Protein AF-A0A5D0IVT5-F1 (afdb_monomer_lite)

Foldseek 3Di:
DAFCDPWPDPVDDHRDDDDPVVLVVRQVVCVVVVTDHTDDDDDDDDDDDDDDDDPLVVQCPDLALQSNLVPDPVVVSVVVCVVVVRDGPLQAQNSCVVVVHDGCDDCVPPVNPPDDDDDPVVVVVVVVVVVVVVVD

Radius of gyration: 26.9 Å; chains: 1; bounding box: 55×33×67 Å

Organism: NCBI:txid1912246

Sequence (136 aa):
KVVEEAGDSTNLKAGQIVTPRQLRDENSILRREDKQLVVARDAQPATATPILQGITRASLQTKSFISAASFQETTKVLNEAAVAGKVDTLEGLKENVIVGHRIPAGTGMRRYSNIIVGSKEEFDEMMQVKQELNYN

Secondary structure (DSSP, 8-state):
-EEEE-TT-SS--TT-B--HHHHHHHHHHHTTTTPPPPEEEPPPPPP-------HHHHHHT-S-HHHHHHHS-HHHHHHHHHHTT------SHHHHHHHTPPPSSGGGSTTTTT-----HHHHHHHHHHHHHHH--

pLDDT: mean 86.14, std 8.13, range [47.72, 96.81]

Structure (mmCIF, N/CA/C/O backbone):
data_AF-A0A5D0IVT5-F1
#
_entry.id   AF-A0A5D0IVT5-F1
#
loop_
_atom_site.group_PDB
_atom_site.id
_atom_site.type_symbol
_atom_site.label_atom_id
_atom_site.label_alt_id
_atom_site.label_comp_id
_atom_site.label_asym_id
_atom_site.label_entity_id
_atom_site.label_seq_id
_atom_site.pdbx_PDB_ins_code
_atom_site.Cartn_x
_atom_site.Cartn_y
_atom_site.Cartn_z
_atom_site.occupancy
_atom_site.B_iso_or_equiv
_atom_site.auth_seq_id
_atom_site.auth_comp_id
_atom_site.auth_asym_id
_atom_site.auth_atom_id
_atom_site.pdbx_PDB_model_num
ATOM 1 N N . LYS A 1 1 ? -23.857 5.406 10.159 1.00 80.31 1 LYS A N 1
ATOM 2 C CA . LYS A 1 1 ? -24.279 5.643 11.558 1.00 80.31 1 LYS A CA 1
ATOM 3 C C . LYS A 1 1 ? -23.286 4.950 12.475 1.00 80.31 1 LYS A C 1
ATOM 5 O O . LYS A 1 1 ? -22.753 3.923 12.069 1.00 80.31 1 LYS A O 1
ATOM 10 N N . VAL A 1 2 ? -22.982 5.525 13.633 1.00 83.56 2 VAL A N 1
ATOM 11 C CA . VAL A 1 2 ? -22.094 4.916 14.635 1.00 83.56 2 VAL A CA 1
ATOM 12 C C . VAL A 1 2 ? -22.972 4.346 15.735 1.00 83.56 2 VAL A C 1
ATOM 14 O O . VAL A 1 2 ? -23.813 5.074 16.260 1.00 83.56 2 VAL A O 1
ATOM 17 N N . VAL A 1 3 ? -22.811 3.060 16.038 1.00 83.06 3 VAL A N 1
ATOM 18 C CA . VAL A 1 3 ? -23.541 2.397 17.127 1.00 83.06 3 VAL A CA 1
ATOM 19 C C . VAL A 1 3 ? -23.058 2.972 18.458 1.00 83.06 3 VAL A C 1
ATOM 21 O O . VAL A 1 3 ? -21.861 2.923 18.732 1.00 83.06 3 VAL A O 1
A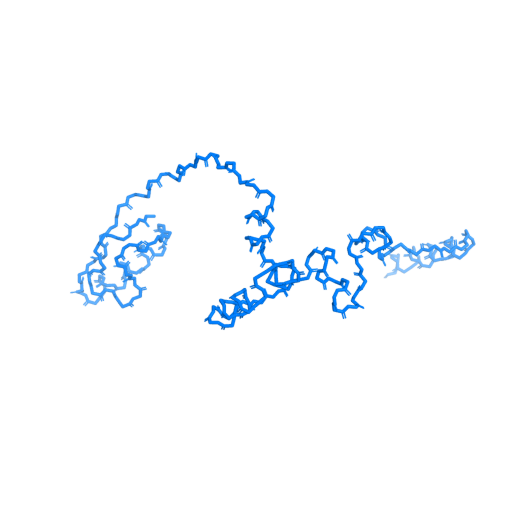TOM 24 N N . GLU A 1 4 ? -23.955 3.535 19.265 1.00 82.25 4 GLU A N 1
ATOM 25 C CA . GLU A 1 4 ? -23.630 3.986 20.628 1.00 82.25 4 GLU A CA 1
ATOM 26 C C . GLU A 1 4 ? -23.878 2.852 21.616 1.00 82.25 4 GLU A C 1
ATOM 28 O O . GLU A 1 4 ? -22.970 2.463 22.346 1.00 82.25 4 GLU A O 1
ATOM 33 N N . GLU A 1 5 ? -25.057 2.238 21.535 1.00 79.44 5 GLU A N 1
ATOM 34 C CA . GLU A 1 5 ? -25.426 1.080 22.338 1.00 79.44 5 GLU A CA 1
ATOM 35 C C . GLU A 1 5 ? -25.885 -0.058 21.432 1.00 79.44 5 GLU A C 1
ATOM 37 O O . GLU A 1 5 ? -26.754 0.107 20.572 1.00 79.44 5 GLU A O 1
ATOM 42 N N . ALA A 1 6 ? -25.269 -1.223 21.628 1.00 75.94 6 ALA A N 1
ATOM 43 C CA . ALA A 1 6 ? -25.561 -2.432 20.868 1.00 75.94 6 ALA A CA 1
ATOM 44 C C . ALA A 1 6 ? -26.867 -3.129 21.300 1.00 75.94 6 ALA A C 1
ATOM 46 O O . ALA A 1 6 ? -27.341 -4.001 20.574 1.00 75.94 6 ALA A O 1
ATOM 47 N N . GLY A 1 7 ? -27.452 -2.756 22.447 1.00 79.25 7 GLY A N 1
ATOM 48 C CA . GLY A 1 7 ? -28.597 -3.463 23.030 1.00 79.25 7 GLY A CA 1
ATOM 49 C C . GLY A 1 7 ? -28.290 -4.954 23.206 1.00 79.25 7 GLY A C 1
ATOM 50 O O . GLY A 1 7 ? -27.219 -5.309 23.699 1.00 79.25 7 GLY A O 1
ATOM 51 N N . ASP A 1 8 ? -29.194 -5.807 22.713 1.00 77.62 8 ASP A N 1
ATOM 52 C CA . ASP A 1 8 ? -29.052 -7.274 22.712 1.00 77.62 8 ASP A CA 1
ATOM 53 C C . ASP A 1 8 ? -28.561 -7.844 21.360 1.00 77.62 8 ASP A C 1
ATOM 55 O O . ASP A 1 8 ? -28.692 -9.045 21.097 1.00 77.62 8 ASP A O 1
ATOM 59 N N . SER A 1 9 ? -28.024 -7.006 20.461 1.00 73.19 9 SER A N 1
ATOM 60 C CA . SER A 1 9 ? -27.462 -7.481 19.188 1.00 73.19 9 SER A CA 1
ATOM 61 C C . SER A 1 9 ? -26.170 -8.263 19.418 1.00 73.19 9 SER A C 1
ATOM 63 O O . SER A 1 9 ? -25.218 -7.768 20.018 1.00 73.19 9 SER A O 1
ATOM 65 N N . THR A 1 10 ? -26.089 -9.473 18.863 1.00 77.00 10 THR A N 1
ATOM 66 C CA . THR A 1 10 ? -24.841 -10.254 18.824 1.00 77.00 10 THR A CA 1
ATOM 67 C C . THR A 1 10 ? -23.915 -9.827 17.685 1.00 77.00 10 THR A C 1
ATOM 69 O O . THR A 1 10 ? -22.717 -10.112 17.722 1.00 77.00 10 THR A O 1
ATOM 72 N N . ASN A 1 11 ? -24.461 -9.163 16.663 1.00 79.62 11 ASN A N 1
ATOM 73 C CA . ASN A 1 11 ? -23.746 -8.835 15.429 1.00 79.62 11 ASN A CA 1
ATOM 74 C C . ASN A 1 11 ? -23.099 -7.451 15.462 1.00 79.62 11 ASN A C 1
ATOM 76 O O . ASN A 1 11 ? -22.084 -7.235 14.796 1.00 79.62 11 ASN A O 1
ATOM 80 N N . LEU A 1 12 ? -23.684 -6.509 16.204 1.00 81.88 12 LEU A N 1
ATOM 81 C CA . LEU A 1 12 ? -23.220 -5.130 16.272 1.00 81.88 12 LEU A CA 1
ATOM 82 C C . LEU A 1 12 ? -22.563 -4.840 17.615 1.00 81.88 12 LEU A C 1
ATOM 84 O O . LEU A 1 12 ? -23.051 -5.240 18.665 1.00 81.88 12 LEU A O 1
ATOM 88 N N . LYS A 1 13 ? -21.446 -4.111 17.582 1.00 83.06 13 LYS A N 1
ATOM 89 C CA . LYS A 1 13 ? -20.744 -3.653 18.788 1.00 83.06 13 LYS A CA 1
ATOM 90 C C . LYS A 1 13 ? -20.796 -2.134 18.898 1.00 83.06 13 LYS A C 1
ATOM 92 O O . LYS A 1 13 ? -20.793 -1.431 17.885 1.00 83.06 13 LYS A O 1
ATOM 97 N N . ALA A 1 14 ? -20.790 -1.627 20.130 1.00 82.88 14 ALA A N 1
ATOM 98 C CA . ALA A 1 14 ? -20.648 -0.197 20.390 1.00 82.88 14 ALA A CA 1
ATOM 99 C C . ALA A 1 14 ? -19.372 0.350 19.719 1.00 82.88 14 ALA A C 1
ATOM 101 O O . ALA A 1 14 ? -18.313 -0.275 19.758 1.00 82.88 14 ALA A O 1
ATOM 102 N N . GLY A 1 15 ? -19.490 1.499 19.054 1.00 82.38 15 GLY A N 1
ATOM 103 C CA . GLY A 1 15 ? -18.429 2.139 18.273 1.00 82.38 15 GLY A CA 1
ATOM 104 C C . GLY A 1 15 ? -18.315 1.680 16.814 1.00 82.38 15 GLY A C 1
ATOM 105 O O . GLY A 1 15 ? -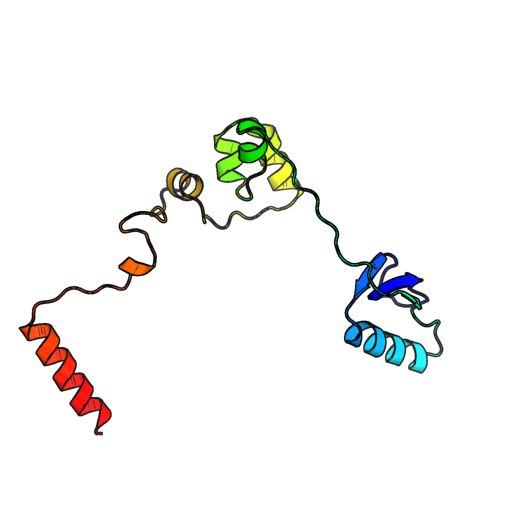17.581 2.299 16.043 1.00 82.38 15 GLY A O 1
ATOM 106 N N . GLN A 1 16 ? -19.042 0.643 16.388 1.00 83.69 16 GLN A N 1
ATOM 107 C CA . GLN A 1 16 ? -18.989 0.167 15.006 1.00 83.69 16 GLN A CA 1
ATOM 108 C C . GLN A 1 16 ? -19.680 1.146 14.043 1.00 83.69 16 GLN A C 1
ATOM 110 O O . GLN A 1 16 ? -20.793 1.622 14.288 1.00 83.69 16 GLN A O 1
ATOM 115 N N . ILE A 1 17 ? -19.026 1.428 12.912 1.00 84.56 17 ILE A N 1
ATOM 116 C CA . ILE A 1 17 ? -19.610 2.218 11.824 1.00 84.56 17 ILE A CA 1
ATOM 117 C C . ILE A 1 17 ? -20.420 1.278 10.933 1.00 84.56 17 ILE A C 1
ATOM 119 O O . ILE A 1 17 ? -19.872 0.374 10.308 1.00 84.56 17 ILE A O 1
ATOM 123 N N . VAL A 1 18 ? -21.728 1.511 10.862 1.00 84.19 18 VAL A N 1
ATOM 124 C CA . VAL A 1 18 ? -22.671 0.695 10.090 1.00 84.19 18 VAL A CA 1
ATOM 125 C C . VAL A 1 18 ? -23.436 1.527 9.075 1.00 84.19 18 VAL A C 1
ATOM 127 O O . VAL A 1 18 ? -23.696 2.728 9.260 1.00 84.19 18 VAL A O 1
ATOM 130 N N . THR A 1 19 ? -23.835 0.883 7.981 1.00 86.31 19 THR A N 1
ATOM 131 C CA . THR A 1 19 ? -24.705 1.519 6.989 1.00 86.31 19 THR A CA 1
ATOM 132 C C . THR A 1 19 ? -26.132 1.673 7.544 1.00 86.31 19 THR A C 1
ATOM 134 O O . THR A 1 19 ? -26.578 0.855 8.353 1.00 86.31 19 THR A O 1
ATOM 137 N N . PRO A 1 20 ? -26.910 2.679 7.096 1.00 83.19 20 PRO A N 1
ATOM 138 C CA . PRO A 1 20 ? -28.313 2.830 7.502 1.00 83.19 20 PRO A CA 1
ATOM 139 C C . PRO A 1 20 ? -29.207 1.640 7.125 1.00 83.19 20 PRO A C 1
ATOM 141 O O . PRO A 1 20 ? -30.314 1.521 7.646 1.00 83.19 20 PRO A O 1
ATOM 144 N N . ARG A 1 21 ? -28.770 0.811 6.169 1.00 86.25 21 ARG A N 1
ATOM 145 C CA . ARG A 1 21 ? -29.456 -0.418 5.767 1.00 86.25 21 ARG A CA 1
ATOM 146 C C . ARG A 1 21 ? -29.211 -1.527 6.787 1.00 86.25 21 ARG A C 1
ATOM 148 O O . ARG A 1 21 ? -30.170 -2.001 7.375 1.00 86.25 21 ARG A O 1
ATOM 155 N N . GLN A 1 22 ? -27.944 -1.826 7.081 1.00 84.62 22 GLN A N 1
ATOM 156 C CA . GLN A 1 22 ? -27.567 -2.842 8.073 1.00 84.62 22 GLN A CA 1
ATOM 157 C C . GLN A 1 22 ? -28.208 -2.591 9.445 1.00 84.62 22 GLN A C 1
ATOM 159 O O . GLN A 1 22 ? -28.711 -3.519 10.061 1.00 84.62 22 GLN A O 1
ATOM 164 N N . LEU A 1 23 ? -28.261 -1.331 9.894 1.00 84.94 23 LEU A N 1
ATOM 165 C CA . LEU A 1 23 ? -28.908 -0.985 11.164 1.00 84.94 23 LEU A CA 1
ATOM 166 C C . LEU A 1 23 ? -30.423 -1.260 11.158 1.00 84.94 23 LEU A C 1
ATOM 168 O O . LEU A 1 23 ? -30.979 -1.692 12.162 1.00 84.94 23 LEU A O 1
ATOM 172 N N . ARG A 1 24 ? -31.106 -1.000 10.036 1.00 85.06 24 ARG A N 1
ATOM 173 C CA . ARG A 1 24 ? -32.544 -1.281 9.904 1.00 85.06 24 ARG A CA 1
ATOM 174 C C . ARG A 1 24 ? -32.822 -2.776 9.873 1.00 85.06 24 ARG A C 1
ATOM 176 O O . ARG A 1 24 ? -33.772 -3.212 10.517 1.00 85.06 24 ARG A O 1
ATOM 183 N N . ASP A 1 25 ? -31.999 -3.526 9.148 1.00 87.19 25 ASP A N 1
ATOM 184 C CA . ASP A 1 25 ? -32.139 -4.973 9.016 1.00 87.19 25 ASP A CA 1
ATOM 185 C C . ASP A 1 25 ? -31.976 -5.645 10.391 1.00 87.19 25 ASP A C 1
ATOM 187 O O . ASP A 1 25 ? -32.863 -6.390 10.808 1.00 87.19 25 ASP A O 1
ATOM 191 N N . GLU A 1 26 ? -30.939 -5.280 11.154 1.00 8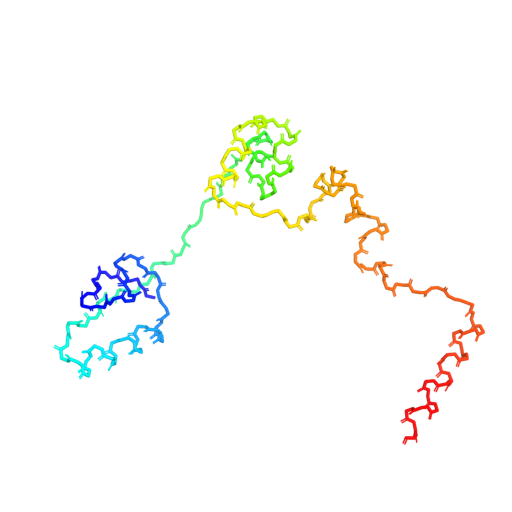4.12 26 GLU A N 1
ATOM 192 C CA . GLU A 1 26 ? -30.701 -5.795 12.511 1.00 84.12 26 GLU A CA 1
ATOM 193 C C . GLU A 1 26 ? -31.817 -5.385 13.493 1.00 84.12 26 GLU A C 1
ATOM 195 O O . GLU A 1 26 ? -32.391 -6.231 14.180 1.00 84.12 26 GLU A O 1
ATOM 200 N N . ASN A 1 27 ? -32.227 -4.109 13.498 1.00 86.75 27 ASN A N 1
ATOM 201 C CA . ASN A 1 27 ? -33.332 -3.648 14.348 1.00 86.75 27 ASN A CA 1
ATOM 202 C C . ASN A 1 27 ? -34.670 -4.325 14.001 1.00 86.75 27 ASN A C 1
ATOM 204 O O . ASN A 1 27 ? -35.525 -4.469 14.871 1.00 86.75 27 ASN A O 1
ATOM 208 N N . SER A 1 28 ? -34.868 -4.773 12.755 1.00 85.31 28 SER A N 1
ATOM 209 C CA . SER A 1 28 ? -36.066 -5.529 12.361 1.00 85.31 28 SER A CA 1
ATOM 210 C C . SER A 1 28 ? -36.104 -6.952 12.928 1.00 85.31 28 SER A C 1
ATOM 212 O O . SER A 1 28 ? -37.190 -7.515 13.081 1.00 85.31 28 SER A O 1
ATOM 214 N N . ILE A 1 29 ? -34.936 -7.541 13.200 1.00 85.62 29 ILE A N 1
ATOM 215 C CA . ILE A 1 29 ? -34.795 -8.877 13.787 1.00 85.62 29 ILE A CA 1
ATOM 216 C C . ILE A 1 29 ? -34.990 -8.772 15.298 1.00 85.62 29 ILE A C 1
ATOM 218 O O . ILE A 1 29 ? -35.854 -9.449 15.842 1.00 85.62 29 ILE A O 1
ATOM 222 N N . LEU A 1 30 ? -34.298 -7.836 15.952 1.00 84.12 30 LEU A N 1
ATOM 223 C CA . LEU A 1 30 ? -34.428 -7.609 17.397 1.00 84.12 30 LEU A CA 1
ATOM 224 C C . LEU A 1 30 ? -35.864 -7.258 17.800 1.00 84.12 30 LEU A C 1
ATOM 226 O O . LEU A 1 30 ? -36.363 -7.754 18.804 1.00 84.12 30 LEU A O 1
ATOM 230 N N . ARG A 1 31 ? -36.569 -6.481 16.967 1.00 84.31 31 ARG A N 1
ATOM 231 C CA . ARG A 1 31 ? -37.985 -6.162 17.185 1.00 84.31 31 ARG A CA 1
ATOM 232 C C . ARG A 1 31 ? -38.916 -7.368 17.035 1.00 84.31 31 ARG A C 1
ATOM 234 O O . ARG A 1 31 ? -39.982 -7.368 17.632 1.00 84.31 31 ARG A O 1
ATOM 241 N N . ARG A 1 32 ? -38.556 -8.363 16.216 1.00 85.19 32 ARG A N 1
ATOM 242 C CA . ARG A 1 32 ? -39.317 -9.620 16.084 1.00 85.19 32 ARG A CA 1
ATOM 243 C C . ARG A 1 32 ? -39.092 -10.561 17.266 1.00 85.19 32 ARG A C 1
ATOM 245 O O . ARG A 1 32 ? -39.931 -11.417 17.510 1.00 85.19 32 ARG A O 1
ATOM 252 N N . GLU A 1 33 ? -37.979 -10.396 17.967 1.00 84.38 33 GLU A N 1
ATOM 253 C CA . GLU A 1 33 ? -37.591 -11.197 19.127 1.00 84.38 33 GLU A CA 1
ATOM 254 C C . GLU A 1 33 ? -37.870 -10.488 20.468 1.00 84.38 33 GLU A C 1
ATOM 256 O O . GLU A 1 33 ? -37.407 -10.965 21.499 1.00 84.38 33 GLU A O 1
ATOM 261 N N . ASP A 1 34 ? -38.594 -9.358 20.462 1.00 81.81 34 ASP A N 1
ATOM 262 C CA . ASP A 1 34 ? -38.877 -8.510 21.637 1.00 81.81 34 ASP A CA 1
ATOM 263 C C . ASP A 1 34 ? -37.625 -8.121 22.456 1.00 81.81 34 ASP A C 1
ATOM 265 O O . ASP A 1 34 ? -37.656 -7.992 23.681 1.00 81.81 34 ASP A O 1
ATOM 269 N N . LYS A 1 35 ? -36.501 -7.904 21.764 1.00 84.88 35 LYS A N 1
ATOM 270 C CA . LYS A 1 35 ? -35.203 -7.526 22.344 1.00 84.88 35 LYS A CA 1
ATOM 271 C C . LYS A 1 35 ? -34.941 -6.022 22.290 1.00 84.88 35 LYS A C 1
ATOM 273 O O . LYS A 1 35 ? -35.583 -5.289 21.529 1.00 84.88 35 LYS A O 1
ATOM 278 N N . GLN A 1 36 ? -33.956 -5.549 23.059 1.00 80.44 36 GLN A N 1
ATOM 279 C CA . GLN A 1 36 ? -33.548 -4.145 23.010 1.00 80.44 36 GLN A CA 1
ATOM 280 C C . GLN A 1 36 ? -32.925 -3.782 21.657 1.00 80.44 36 GLN A C 1
ATOM 282 O O . GLN A 1 36 ? -32.029 -4.458 21.150 1.00 80.44 36 GLN A O 1
ATOM 287 N N . LEU A 1 37 ? -33.417 -2.684 21.079 1.00 81.94 37 LEU A N 1
ATOM 288 C CA . LEU A 1 37 ? -32.990 -2.167 19.780 1.00 81.94 37 LEU A CA 1
ATOM 289 C C . LEU A 1 37 ? -31.622 -1.483 19.864 1.00 81.94 37 LEU A C 1
ATOM 291 O O . LEU A 1 37 ? -31.255 -0.906 20.884 1.00 81.94 37 LEU A O 1
ATOM 295 N N . VAL A 1 38 ? -30.914 -1.468 18.737 1.00 80.56 38 VAL A N 1
ATOM 296 C CA . VAL A 1 38 ? -29.621 -0.796 18.600 1.00 80.56 38 VAL A CA 1
ATOM 297 C C . VAL A 1 38 ? -29.828 0.708 18.434 1.00 80.56 38 VAL A C 1
ATOM 299 O O . VAL A 1 38 ? -30.500 1.156 17.493 1.00 80.56 38 VAL A O 1
ATOM 302 N N . VAL A 1 39 ? -29.195 1.491 19.311 1.00 82.25 39 VAL A N 1
ATOM 303 C CA . VAL A 1 39 ? -29.175 2.957 19.246 1.00 82.25 39 VAL A CA 1
ATOM 304 C C . VAL A 1 39 ? -27.911 3.401 18.521 1.00 82.25 39 VAL A C 1
ATOM 306 O O . VAL A 1 39 ? -26.791 3.024 18.872 1.00 82.25 39 VAL A O 1
ATOM 309 N N . ALA A 1 40 ? -28.080 4.212 17.479 1.00 82.50 40 ALA A N 1
ATOM 310 C CA . ALA A 1 40 ? -26.963 4.718 16.697 1.00 82.50 40 ALA A CA 1
ATOM 311 C C . ALA A 1 40 ? -27.146 6.184 16.327 1.00 82.50 40 ALA A C 1
ATOM 313 O O . ALA A 1 40 ? -28.206 6.595 15.845 1.00 82.50 40 ALA A O 1
ATOM 314 N N . ARG A 1 41 ? -26.058 6.940 16.458 1.00 83.75 41 ARG A N 1
ATOM 315 C CA . ARG A 1 41 ? -25.970 8.333 16.027 1.00 83.75 41 ARG A CA 1
ATOM 316 C C . ARG A 1 41 ? -25.500 8.460 14.583 1.00 83.75 41 ARG A C 1
ATOM 318 O O . ARG A 1 41 ? -24.960 7.521 13.979 1.00 83.75 41 ARG A O 1
ATOM 325 N N . ASP A 1 42 ? -25.656 9.652 14.025 1.00 80.12 42 ASP A N 1
ATOM 326 C CA . ASP A 1 42 ? -25.042 9.974 12.743 1.00 80.12 42 ASP A CA 1
ATOM 327 C C . ASP A 1 42 ? -23.515 10.031 12.869 1.00 80.12 42 ASP A C 1
ATOM 329 O O . ASP A 1 42 ? -22.952 10.363 13.914 1.00 80.12 42 ASP A O 1
ATOM 333 N N . ALA A 1 43 ? -22.832 9.600 11.808 1.00 77.69 43 ALA A N 1
ATOM 334 C CA . ALA A 1 43 ? -21.377 9.592 11.794 1.00 77.69 43 ALA A CA 1
ATOM 335 C C . ALA A 1 43 ? -20.869 11.021 11.600 1.00 77.69 43 ALA A C 1
ATOM 337 O O . ALA A 1 43 ? -21.356 11.736 10.725 1.00 77.69 43 ALA A O 1
ATOM 338 N N . GLN A 1 44 ? -19.880 11.422 12.396 1.00 80.38 44 GLN A N 1
ATOM 339 C CA . GLN A 1 44 ? -19.180 12.677 12.154 1.00 80.38 44 GLN A CA 1
ATOM 340 C C . GLN A 1 44 ? -18.327 12.546 10.883 1.00 80.38 44 GLN A C 1
ATOM 342 O O . GLN A 1 44 ? -17.729 11.486 10.664 1.00 80.38 44 GLN A O 1
ATOM 347 N N . PRO A 1 45 ? -18.276 13.586 10.032 1.00 80.88 45 PRO A N 1
ATOM 348 C CA . PRO A 1 45 ? -17.437 13.565 8.844 1.00 80.88 45 PRO A CA 1
ATOM 349 C C . PRO A 1 45 ? -15.966 13.422 9.244 1.00 80.88 45 PRO A C 1
ATOM 351 O O . PRO A 1 45 ? -15.514 14.029 10.216 1.00 80.88 45 PRO A O 1
ATOM 354 N N . ALA A 1 46 ? -15.219 12.619 8.487 1.00 83.50 46 ALA A N 1
ATOM 355 C CA . ALA A 1 46 ? -13.791 12.457 8.715 1.00 83.50 46 ALA A CA 1
ATOM 356 C C . ALA A 1 46 ? -13.072 13.793 8.477 1.00 83.50 46 ALA A C 1
ATOM 358 O O . ALA A 1 46 ? -13.184 14.382 7.401 1.00 83.50 46 ALA A O 1
ATOM 359 N N . THR A 1 47 ? -12.323 14.259 9.473 1.00 88.94 47 THR A N 1
ATOM 360 C CA . THR A 1 47 ? -11.393 15.381 9.336 1.00 88.94 47 THR A CA 1
ATOM 361 C C . THR A 1 47 ? -9.985 14.832 9.129 1.00 88.94 47 THR A C 1
ATOM 363 O O . THR A 1 47 ? -9.616 13.799 9.688 1.00 88.94 47 THR A O 1
ATOM 366 N N . ALA A 1 48 ? -9.192 15.496 8.293 1.00 87.88 48 ALA A N 1
ATOM 367 C CA . ALA A 1 48 ? -7.813 15.110 8.028 1.00 87.88 48 ALA A CA 1
ATOM 368 C C . ALA A 1 48 ? -6.910 16.334 8.147 1.00 87.88 48 ALA A C 1
ATOM 370 O O . ALA A 1 48 ? -7.272 17.428 7.712 1.00 87.88 48 ALA A O 1
ATOM 371 N N . THR A 1 49 ? -5.724 16.138 8.714 1.00 91.12 49 THR A N 1
ATOM 372 C CA . THR A 1 49 ? -4.661 17.141 8.744 1.00 91.12 49 THR A CA 1
ATOM 373 C C . THR A 1 49 ? -3.452 16.609 7.977 1.00 91.12 49 THR A C 1
ATOM 375 O O . THR A 1 49 ? -3.116 15.427 8.096 1.00 91.12 49 THR A O 1
ATOM 378 N N . PRO A 1 50 ? -2.792 17.440 7.153 1.00 90.56 50 PRO A N 1
ATOM 379 C CA . PRO A 1 50 ? -1.578 17.019 6.474 1.00 90.56 50 PRO A CA 1
ATOM 380 C C . PRO A 1 50 ? -0.451 16.853 7.500 1.00 90.56 50 PRO A C 1
ATOM 382 O O . PRO A 1 50 ? -0.207 17.739 8.318 1.00 90.56 50 PRO A O 1
ATOM 385 N N . ILE A 1 51 ? 0.252 15.723 7.443 1.00 90.94 51 ILE A N 1
ATOM 386 C CA . ILE A 1 51 ? 1.426 15.451 8.279 1.00 90.94 51 ILE A CA 1
ATOM 387 C C . ILE A 1 51 ? 2.639 15.348 7.362 1.00 90.94 51 ILE A C 1
ATOM 389 O O . ILE A 1 51 ? 2.680 14.499 6.473 1.00 90.94 51 ILE A O 1
ATOM 393 N N . LEU A 1 52 ? 3.645 16.191 7.598 1.00 93.81 52 LEU A N 1
ATOM 394 C CA . LEU A 1 52 ? 4.927 16.078 6.915 1.00 93.81 52 LEU A CA 1
ATOM 395 C C . LEU A 1 52 ? 5.771 15.003 7.603 1.00 93.81 52 LEU A C 1
ATOM 397 O O . LEU A 1 52 ? 6.097 15.110 8.785 1.00 93.81 52 LEU A O 1
ATOM 401 N N . GLN A 1 53 ? 6.129 13.963 6.857 1.00 91.31 53 GLN A N 1
ATOM 402 C CA . GLN A 1 53 ? 7.003 12.899 7.333 1.00 91.31 53 GLN A CA 1
ATOM 403 C C . GLN A 1 53 ? 8.373 13.004 6.664 1.00 91.31 53 GLN A C 1
ATOM 405 O O . GLN A 1 53 ? 8.471 13.259 5.466 1.00 91.31 53 GLN A O 1
ATOM 410 N N . GLY A 1 54 ? 9.440 12.778 7.434 1.00 94.94 54 GLY A N 1
ATOM 411 C CA . GLY A 1 54 ? 10.780 12.620 6.869 1.00 94.94 54 GLY A CA 1
ATOM 412 C C . GLY A 1 54 ? 10.893 11.341 6.032 1.00 94.94 54 GLY A C 1
ATOM 413 O O . GLY A 1 54 ? 10.167 10.372 6.272 1.00 94.94 54 GLY A O 1
ATOM 414 N N . ILE A 1 55 ? 11.846 11.313 5.095 1.00 93.56 55 ILE A N 1
ATOM 415 C CA . ILE A 1 55 ? 12.026 10.205 4.138 1.00 93.56 55 ILE A CA 1
ATOM 416 C C . ILE A 1 55 ? 12.182 8.834 4.814 1.00 93.56 55 ILE A C 1
ATOM 418 O O . ILE A 1 55 ? 11.629 7.847 4.333 1.00 93.56 55 ILE A O 1
ATOM 422 N N . THR A 1 56 ? 12.865 8.770 5.960 1.00 92.75 56 THR A N 1
ATOM 423 C CA . THR A 1 56 ? 13.087 7.528 6.716 1.00 92.75 56 THR A CA 1
ATOM 424 C C . THR A 1 56 ? 11.776 6.977 7.266 1.00 92.75 56 THR A C 1
ATOM 426 O O . THR A 1 56 ? 11.454 5.809 7.064 1.00 92.75 56 THR A O 1
ATOM 429 N N . ARG A 1 57 ? 10.977 7.836 7.912 1.00 90.12 57 ARG A N 1
ATOM 430 C CA . ARG A 1 57 ? 9.696 7.438 8.506 1.00 90.12 57 ARG A CA 1
ATOM 431 C C . ARG A 1 57 ? 8.676 7.076 7.431 1.00 90.12 57 ARG A C 1
ATOM 433 O O . ARG A 1 57 ? 7.992 6.070 7.576 1.00 90.12 57 ARG A O 1
ATOM 440 N N . ALA A 1 58 ? 8.633 7.846 6.346 1.00 91.06 58 ALA A N 1
ATOM 441 C CA . ALA A 1 58 ? 7.773 7.556 5.205 1.00 91.06 58 ALA A CA 1
ATOM 442 C C . ALA A 1 58 ? 8.122 6.204 4.554 1.00 91.06 58 ALA A C 1
ATOM 444 O O . ALA A 1 58 ? 7.224 5.447 4.198 1.00 91.06 58 ALA A O 1
ATOM 445 N N . SER A 1 59 ? 9.414 5.864 4.453 1.00 91.00 59 SER A N 1
ATOM 446 C CA . SER A 1 59 ? 9.874 4.598 3.856 1.00 91.00 59 SER A CA 1
ATOM 447 C C . SER A 1 59 ? 9.568 3.376 4.732 1.00 91.00 59 SER A C 1
ATOM 449 O O . SER A 1 59 ? 9.168 2.332 4.215 1.00 91.00 59 SER A O 1
ATOM 451 N N . LEU A 1 60 ? 9.701 3.505 6.057 1.00 91.31 60 LEU A N 1
ATOM 452 C CA . LEU A 1 60 ? 9.356 2.441 7.010 1.00 91.31 60 LEU A CA 1
ATOM 453 C C . LEU A 1 60 ? 7.841 2.200 7.112 1.00 91.31 60 LEU A C 1
ATOM 455 O O . LEU A 1 60 ? 7.417 1.090 7.412 1.00 91.31 60 LEU A O 1
ATOM 459 N N . GLN A 1 61 ? 7.021 3.221 6.847 1.00 88.44 61 GLN A N 1
ATOM 460 C CA . GLN A 1 61 ? 5.553 3.138 6.879 1.00 88.44 61 GLN A CA 1
ATOM 461 C C . GLN A 1 61 ? 4.926 2.781 5.521 1.00 88.44 61 GLN A C 1
ATOM 463 O O . GLN A 1 61 ? 3.718 2.945 5.332 1.00 88.44 61 GLN A O 1
ATOM 468 N N . THR A 1 62 ? 5.719 2.300 4.563 1.00 90.12 62 THR A N 1
ATOM 469 C CA . THR A 1 62 ? 5.180 1.823 3.285 1.00 90.12 62 THR A CA 1
ATOM 470 C C . THR A 1 62 ? 4.264 0.612 3.494 1.00 90.12 62 THR A C 1
ATOM 472 O O . THR A 1 62 ? 4.370 -0.124 4.475 1.00 90.12 62 THR A O 1
ATOM 475 N N . LYS A 1 63 ? 3.310 0.418 2.575 1.00 89.69 63 LYS A N 1
ATOM 476 C CA . LYS A 1 63 ? 2.350 -0.696 2.656 1.00 89.69 63 LYS A CA 1
ATOM 477 C C . LYS A 1 63 ? 3.036 -2.057 2.539 1.00 89.69 63 LYS A C 1
ATOM 479 O O . LYS A 1 63 ? 2.611 -3.008 3.187 1.00 89.69 63 LYS A O 1
ATOM 484 N N . SER A 1 64 ? 4.090 -2.121 1.731 1.00 93.75 64 SER A N 1
ATOM 485 C CA . SER A 1 64 ? 4.907 -3.312 1.581 1.00 93.75 64 SER A CA 1
ATOM 486 C C . SER A 1 64 ? 5.862 -3.471 2.754 1.00 93.75 64 SER A C 1
ATOM 488 O O . SER A 1 64 ? 6.786 -2.675 2.950 1.00 93.75 64 SER A O 1
ATOM 490 N N . PHE A 1 65 ? 5.676 -4.556 3.501 1.00 94.69 65 PHE A N 1
ATOM 491 C CA . PHE A 1 65 ? 6.613 -4.907 4.557 1.00 94.69 65 PHE A CA 1
ATOM 492 C C . PHE A 1 65 ? 7.927 -5.445 3.980 1.00 94.69 65 PHE A C 1
ATOM 494 O O . PHE A 1 65 ? 8.956 -5.287 4.625 1.00 94.69 65 PHE A O 1
ATOM 501 N N . ILE A 1 66 ? 7.925 -6.038 2.777 1.00 94.31 66 ILE A N 1
ATOM 502 C CA . ILE A 1 66 ? 9.146 -6.519 2.110 1.00 94.31 66 ILE A CA 1
ATOM 503 C C . ILE A 1 66 ? 10.048 -5.328 1.761 1.00 94.31 66 ILE A C 1
ATOM 505 O O . ILE A 1 66 ? 11.239 -5.319 2.076 1.00 94.31 66 ILE A O 1
ATOM 509 N N . SER A 1 67 ? 9.465 -4.283 1.171 1.00 93.81 67 SER A N 1
ATOM 510 C CA . SER A 1 67 ? 10.155 -3.032 0.863 1.00 93.81 67 SER A CA 1
ATOM 511 C C . SER A 1 67 ? 10.628 -2.323 2.135 1.00 93.81 67 SER A C 1
ATOM 513 O O . SER A 1 67 ? 11.804 -1.959 2.223 1.00 93.81 67 SER A O 1
ATOM 515 N N . ALA A 1 68 ? 9.764 -2.186 3.148 1.00 94.31 68 ALA A N 1
ATOM 516 C CA . ALA A 1 68 ? 10.120 -1.557 4.421 1.00 94.31 68 ALA A CA 1
ATOM 517 C C . ALA A 1 68 ? 11.241 -2.313 5.157 1.00 94.31 68 ALA A C 1
ATOM 519 O O . ALA A 1 68 ? 12.215 -1.691 5.581 1.00 94.31 68 ALA A O 1
ATOM 520 N N . ALA A 1 69 ? 11.158 -3.646 5.240 1.00 95.12 69 ALA A N 1
ATOM 521 C CA . ALA A 1 69 ? 12.169 -4.480 5.886 1.00 95.12 69 ALA A CA 1
ATOM 522 C C . ALA A 1 69 ? 13.512 -4.404 5.152 1.00 95.12 69 ALA A C 1
ATOM 524 O O . ALA A 1 69 ? 14.552 -4.380 5.797 1.00 95.12 69 ALA A O 1
ATOM 525 N N . SER A 1 70 ? 13.511 -4.307 3.818 1.00 95.38 70 SER A N 1
ATOM 526 C CA . SER A 1 70 ? 14.745 -4.148 3.033 1.00 95.38 70 SER A CA 1
ATOM 527 C C . SER A 1 70 ? 15.453 -2.804 3.245 1.00 95.38 70 SER A C 1
ATOM 529 O O . SER A 1 70 ? 16.621 -2.665 2.889 1.00 95.38 70 SER A O 1
ATOM 531 N N . PHE A 1 71 ? 14.756 -1.800 3.788 1.00 93.38 71 PHE A N 1
ATOM 532 C CA . PHE A 1 71 ? 15.319 -0.474 4.009 1.00 93.38 71 PHE A CA 1
ATOM 533 C C . PHE A 1 71 ? 16.102 -0.400 5.325 1.00 93.38 71 PHE A C 1
ATOM 535 O O . PHE A 1 71 ? 17.317 -0.219 5.294 1.00 93.38 71 PHE A O 1
ATOM 542 N N . GLN A 1 72 ? 15.414 -0.512 6.468 1.00 93.44 72 GLN A N 1
ATOM 543 C CA . GLN A 1 72 ? 15.976 -0.445 7.826 1.00 93.44 72 GLN A CA 1
ATOM 544 C C . GLN A 1 72 ? 15.064 -1.202 8.812 1.00 93.44 72 GLN A C 1
ATOM 546 O O . GLN A 1 72 ? 13.955 -1.588 8.458 1.00 93.44 72 GLN A O 1
ATOM 551 N N . GLU A 1 73 ? 15.519 -1.398 10.058 1.00 93.44 73 GLU A N 1
ATOM 552 C CA . GLU A 1 73 ? 14.733 -2.020 11.146 1.00 93.44 73 GLU A CA 1
ATOM 553 C C . GLU A 1 73 ? 14.130 -3.400 10.782 1.00 93.44 73 GLU A C 1
ATOM 555 O O . GLU A 1 73 ? 13.024 -3.741 11.203 1.00 93.44 73 GLU A O 1
ATOM 560 N N . THR A 1 74 ? 14.874 -4.210 10.016 1.00 95.69 74 THR A N 1
ATOM 561 C CA . THR A 1 74 ? 14.449 -5.502 9.433 1.00 95.69 74 THR A CA 1
ATOM 562 C C . THR A 1 74 ? 13.665 -6.394 10.402 1.00 95.69 74 THR A C 1
ATOM 564 O O . THR A 1 74 ? 12.557 -6.830 10.094 1.00 95.69 74 THR A O 1
ATOM 567 N N . THR A 1 75 ? 14.215 -6.657 11.590 1.00 96.19 75 THR A N 1
ATOM 568 C CA . THR A 1 75 ? 13.627 -7.566 12.588 1.00 96.19 75 THR A CA 1
ATOM 569 C C . THR A 1 75 ? 12.300 -7.055 13.133 1.00 96.19 75 THR A C 1
ATOM 571 O O . THR A 1 75 ? 11.362 -7.830 13.307 1.00 96.19 75 THR A O 1
ATOM 574 N N . LYS A 1 76 ? 12.196 -5.746 13.367 1.00 95.31 76 LYS A N 1
ATOM 575 C CA . LYS A 1 76 ? 10.981 -5.106 13.869 1.00 95.31 76 LYS A CA 1
ATOM 576 C C . LYS A 1 76 ? 9.878 -5.123 12.816 1.00 95.31 76 LYS A C 1
ATOM 578 O O . LYS A 1 76 ? 8.765 -5.541 13.123 1.00 95.31 76 LYS A O 1
ATOM 583 N N . VAL A 1 77 ? 10.199 -4.749 11.576 1.00 95.31 77 VAL A N 1
ATOM 584 C CA . VAL A 1 77 ? 9.228 -4.731 10.470 1.00 95.31 77 VAL A CA 1
ATOM 585 C C . VAL A 1 77 ? 8.680 -6.134 10.193 1.00 95.31 77 VAL A C 1
ATOM 587 O O . VAL A 1 77 ? 7.470 -6.298 10.037 1.00 95.31 77 VAL A O 1
ATOM 590 N N . LEU A 1 78 ? 9.541 -7.158 10.180 1.00 96.00 78 LEU A N 1
ATOM 591 C CA . LEU A 1 78 ? 9.109 -8.543 9.965 1.00 96.00 78 LEU A CA 1
ATOM 592 C C . LEU A 1 78 ? 8.261 -9.081 11.123 1.00 96.00 78 LEU A C 1
ATOM 594 O O . LEU A 1 78 ? 7.281 -9.778 10.874 1.00 96.00 78 LEU A O 1
ATOM 598 N N . ASN A 1 79 ? 8.590 -8.736 12.371 1.00 96.81 79 ASN A N 1
ATOM 599 C CA . ASN A 1 79 ? 7.797 -9.150 13.528 1.00 96.81 79 ASN A CA 1
ATOM 600 C C . ASN A 1 79 ? 6.394 -8.522 13.501 1.00 96.81 79 ASN A C 1
ATOM 602 O O . ASN A 1 79 ? 5.393 -9.225 13.607 1.00 96.81 79 ASN A O 1
ATOM 606 N N . GLU A 1 80 ? 6.301 -7.209 13.269 1.00 94.06 80 GLU A N 1
ATOM 607 C CA . GLU A 1 80 ? 5.012 -6.518 13.139 1.00 94.06 80 GLU A CA 1
ATOM 608 C C . GLU A 1 80 ? 4.171 -7.086 11.985 1.00 94.06 80 GLU A C 1
ATOM 610 O O . GLU A 1 80 ? 2.959 -7.259 12.124 1.00 94.06 80 GLU A O 1
ATOM 615 N N . ALA A 1 81 ? 4.804 -7.402 10.851 1.00 94.81 81 ALA A N 1
ATOM 616 C CA . ALA A 1 81 ? 4.131 -8.024 9.716 1.00 94.81 81 ALA A CA 1
ATOM 617 C C . ALA A 1 81 ? 3.622 -9.436 10.041 1.00 94.81 81 ALA A C 1
ATOM 619 O O . ALA A 1 81 ? 2.491 -9.758 9.678 1.00 94.81 81 ALA A O 1
ATOM 620 N N . ALA A 1 82 ? 4.410 -10.245 10.755 1.00 96.00 82 ALA A N 1
ATOM 621 C CA . ALA A 1 82 ? 4.031 -11.596 11.162 1.00 96.00 82 ALA A CA 1
ATOM 622 C C . ALA A 1 82 ? 2.876 -11.592 12.175 1.00 96.00 82 ALA A C 1
ATOM 624 O O . ALA A 1 82 ? 1.903 -12.319 11.992 1.00 96.00 82 ALA A O 1
ATOM 625 N N . VAL A 1 83 ? 2.938 -10.732 13.198 1.00 96.62 83 VAL A N 1
ATOM 626 C CA . VAL A 1 83 ? 1.884 -10.606 14.222 1.00 96.62 83 VAL A CA 1
ATOM 627 C C . VAL A 1 83 ? 0.569 -10.120 13.612 1.00 96.62 83 VAL A C 1
ATOM 629 O O . VAL A 1 83 ? -0.498 -10.610 13.973 1.00 96.62 83 VAL A O 1
ATOM 632 N N . ALA A 1 84 ? 0.630 -9.174 12.672 1.00 93.88 84 ALA A N 1
ATOM 633 C CA . ALA A 1 84 ? -0.554 -8.655 11.992 1.00 93.88 84 ALA A CA 1
ATOM 634 C C . ALA A 1 84 ? -1.031 -9.529 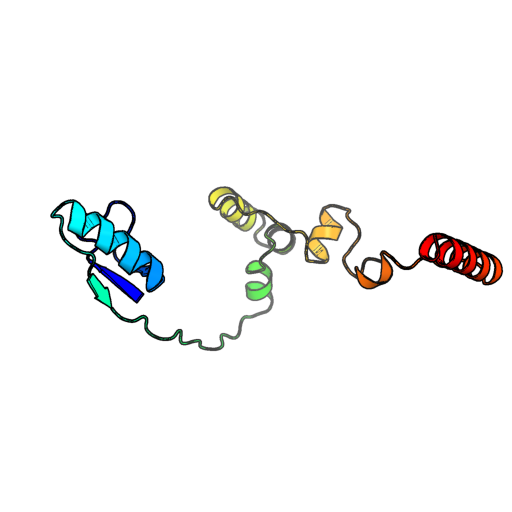10.814 1.00 93.88 84 ALA A C 1
ATOM 636 O O . ALA A 1 84 ? -2.064 -9.216 10.225 1.00 93.88 84 ALA A O 1
ATOM 637 N N . GLY A 1 85 ? -0.289 -10.580 10.437 1.00 94.25 85 GLY A N 1
ATOM 638 C CA . GLY A 1 85 ? -0.599 -11.416 9.273 1.00 94.25 85 GLY A CA 1
ATOM 639 C C . GLY A 1 85 ? -0.627 -10.637 7.952 1.00 94.25 85 GLY A C 1
ATOM 640 O O . GLY A 1 85 ? -1.501 -10.868 7.117 1.00 94.25 85 GLY A O 1
ATOM 641 N N . LYS A 1 86 ? 0.280 -9.665 7.773 1.00 93.38 86 LYS A N 1
ATOM 642 C CA . LYS A 1 86 ? 0.303 -8.812 6.574 1.00 93.38 86 LYS A CA 1
ATOM 643 C C . LYS A 1 86 ? 0.673 -9.618 5.328 1.00 93.38 86 LYS A C 1
ATOM 645 O O . LYS A 1 86 ? 1.610 -10.411 5.344 1.00 93.38 86 LYS A O 1
ATOM 650 N N . VAL A 1 87 ? -0.019 -9.333 4.228 1.00 94.00 87 VAL A N 1
ATOM 651 C CA . VAL A 1 87 ? 0.268 -9.879 2.896 1.00 94.00 87 VAL A CA 1
ATOM 652 C C . VAL A 1 87 ? 0.768 -8.753 2.002 1.00 94.00 87 VAL A C 1
ATOM 654 O O . VAL A 1 87 ? 0.184 -7.670 1.984 1.00 94.00 87 VAL A O 1
ATOM 657 N N . ASP A 1 88 ? 1.854 -9.009 1.279 1.00 93.94 88 ASP A N 1
ATOM 658 C CA . ASP A 1 88 ? 2.441 -8.061 0.335 1.00 93.94 88 ASP A CA 1
ATOM 659 C C . ASP A 1 88 ? 1.876 -8.296 -1.072 1.00 93.94 88 ASP A C 1
ATOM 661 O O . ASP A 1 88 ? 1.862 -9.433 -1.548 1.00 93.94 88 ASP A O 1
ATOM 665 N N . THR A 1 89 ? 1.385 -7.242 -1.728 1.00 93.12 89 THR A N 1
ATOM 666 C CA . THR A 1 89 ? 0.772 -7.328 -3.065 1.00 93.12 89 THR A CA 1
ATOM 667 C C . THR A 1 89 ? 1.762 -7.108 -4.210 1.00 93.12 89 THR A C 1
ATOM 669 O O . THR A 1 89 ? 1.356 -7.218 -5.366 1.00 93.12 89 THR A O 1
ATOM 672 N N . LEU A 1 90 ? 3.047 -6.852 -3.920 1.00 91.69 90 LEU A N 1
ATOM 673 C CA . LEU A 1 90 ? 4.108 -6.670 -4.921 1.00 91.69 90 LEU A CA 1
ATOM 674 C C . LEU A 1 90 ? 3.781 -5.568 -5.948 1.00 91.69 90 LEU A C 1
ATOM 676 O O . LEU A 1 90 ? 4.012 -5.713 -7.149 1.00 91.69 90 LEU A O 1
ATOM 680 N N . GLU A 1 91 ? 3.218 -4.451 -5.496 1.00 89.94 91 GLU A N 1
ATOM 681 C CA . GLU A 1 91 ? 2.887 -3.311 -6.362 1.00 89.94 91 GLU A CA 1
ATOM 682 C C . GLU A 1 91 ? 4.108 -2.420 -6.640 1.00 89.94 91 GLU A C 1
ATOM 684 O O . GLU A 1 91 ? 4.157 -1.701 -7.641 1.00 89.94 91 GLU A O 1
ATOM 689 N N . GLY A 1 92 ? 5.097 -2.450 -5.748 1.00 91.19 92 GLY A N 1
ATOM 690 C CA . GLY A 1 92 ? 6.278 -1.605 -5.784 1.00 91.19 92 GLY A CA 1
ATOM 691 C C . GLY A 1 92 ? 7.444 -2.196 -6.572 1.00 91.19 92 GLY A C 1
ATOM 692 O O . GLY A 1 92 ? 7.534 -3.388 -6.858 1.00 91.19 92 GLY A O 1
ATOM 693 N N . LEU A 1 93 ? 8.416 -1.345 -6.899 1.00 93.19 93 LEU A N 1
ATOM 694 C CA . LEU A 1 93 ? 9.630 -1.778 -7.598 1.00 93.19 93 LEU A CA 1
ATOM 695 C C . LEU A 1 93 ? 10.505 -2.678 -6.719 1.00 93.19 93 LEU A C 1
ATOM 697 O O . LEU A 1 93 ? 10.942 -3.731 -7.171 1.00 93.19 93 LEU A O 1
ATOM 701 N N . LYS A 1 94 ? 10.754 -2.275 -5.465 1.00 93.69 94 LYS A N 1
ATOM 702 C CA . LYS A 1 94 ? 11.676 -2.985 -4.563 1.00 93.69 94 LYS A CA 1
ATOM 703 C C . LYS A 1 94 ? 11.201 -4.397 -4.245 1.00 93.69 94 LYS A C 1
ATOM 705 O O . LYS A 1 94 ? 11.997 -5.324 -4.307 1.00 93.69 94 LYS A O 1
ATOM 710 N N . GLU A 1 95 ? 9.913 -4.551 -3.966 1.00 94.25 95 GLU A N 1
ATOM 711 C CA . GLU A 1 95 ? 9.276 -5.850 -3.739 1.00 94.25 95 GLU A CA 1
ATOM 712 C C . GLU A 1 95 ? 9.552 -6.828 -4.880 1.00 94.25 95 GLU A C 1
ATOM 714 O O . GLU A 1 95 ? 10.074 -7.918 -4.660 1.00 94.25 95 GLU A O 1
ATOM 719 N N . ASN A 1 96 ? 9.269 -6.401 -6.114 1.00 94.25 96 ASN A N 1
ATOM 720 C CA . ASN A 1 96 ? 9.458 -7.232 -7.297 1.00 94.25 96 ASN A CA 1
ATOM 721 C C . ASN A 1 96 ? 10.934 -7.554 -7.548 1.00 94.25 96 ASN A C 1
ATOM 723 O O . ASN A 1 96 ? 11.248 -8.683 -7.912 1.00 94.25 96 ASN A O 1
ATOM 727 N N . VAL A 1 97 ? 11.846 -6.608 -7.295 1.00 95.50 97 VAL A N 1
ATOM 728 C CA . VAL A 1 97 ? 13.294 -6.858 -7.393 1.00 95.50 97 VAL A CA 1
ATOM 729 C C . VAL A 1 97 ? 13.748 -7.916 -6.387 1.00 95.50 97 VAL A C 1
ATOM 731 O O . VAL A 1 97 ? 14.491 -8.816 -6.762 1.00 95.50 97 VAL A O 1
ATOM 734 N N . ILE A 1 98 ? 13.299 -7.835 -5.131 1.00 94.44 98 ILE A N 1
ATOM 735 C CA . ILE A 1 98 ? 13.699 -8.769 -4.064 1.00 94.44 98 ILE A CA 1
ATOM 736 C C . ILE A 1 98 ? 13.190 -10.185 -4.350 1.00 94.44 98 ILE A C 1
ATOM 738 O O . ILE A 1 98 ? 13.917 -11.153 -4.147 1.00 94.44 98 ILE A O 1
ATOM 742 N N . VAL A 1 99 ? 11.954 -10.304 -4.839 1.00 93.44 99 VAL A N 1
ATOM 743 C CA . VAL A 1 99 ? 11.343 -11.597 -5.187 1.00 93.44 99 VAL A CA 1
ATOM 744 C C . VAL A 1 99 ? 11.895 -12.158 -6.508 1.00 93.44 99 VAL A C 1
ATOM 746 O O . VAL A 1 99 ? 11.796 -13.356 -6.757 1.00 93.44 99 VAL A O 1
ATOM 749 N N . GLY A 1 100 ? 12.490 -11.318 -7.359 1.00 93.31 100 GLY A N 1
ATOM 750 C CA . GLY A 1 100 ? 12.933 -11.702 -8.703 1.00 93.31 100 GLY A CA 1
ATOM 751 C C . GLY A 1 100 ? 11.801 -11.729 -9.737 1.00 93.31 100 GLY A C 1
ATOM 752 O O . GLY A 1 100 ? 11.908 -12.406 -10.758 1.00 93.31 100 GLY A O 1
ATOM 753 N N . HIS A 1 101 ? 10.707 -11.003 -9.487 1.00 90.56 101 HIS A N 1
ATOM 754 C CA . HIS A 1 101 ? 9.614 -10.820 -10.440 1.00 90.56 101 HIS A CA 1
ATOM 755 C C . HIS A 1 101 ? 9.905 -9.668 -11.417 1.00 90.56 101 HIS A C 1
ATOM 757 O O . HIS A 1 101 ? 10.735 -8.789 -11.169 1.00 90.56 101 HIS A O 1
ATOM 763 N N . ARG A 1 102 ? 9.190 -9.639 -12.548 1.00 90.50 102 ARG A N 1
ATOM 764 C CA . ARG A 1 102 ? 9.286 -8.538 -13.511 1.00 90.50 102 ARG A CA 1
ATOM 765 C C . ARG A 1 102 ? 8.818 -7.237 -12.853 1.00 90.50 102 ARG A C 1
ATOM 767 O O . ARG A 1 102 ? 7.675 -7.132 -12.427 1.00 90.50 102 ARG A O 1
ATOM 774 N N . ILE A 1 103 ? 9.687 -6.230 -12.806 1.00 93.56 103 ILE A N 1
ATOM 775 C CA . ILE A 1 103 ? 9.357 -4.945 -12.179 1.00 93.56 103 ILE A CA 1
ATOM 776 C C . ILE A 1 103 ? 8.221 -4.215 -12.920 1.00 93.56 103 ILE A C 1
ATOM 778 O O . ILE A 1 103 ? 8.203 -4.223 -14.153 1.00 93.56 103 ILE A O 1
ATOM 782 N N . PRO A 1 104 ? 7.320 -3.507 -12.215 1.00 91.44 104 PRO A N 1
ATOM 783 C CA . PRO A 1 104 ? 6.211 -2.754 -12.811 1.00 91.44 104 PRO A CA 1
ATOM 784 C C . PRO A 1 104 ? 6.655 -1.412 -13.433 1.00 91.44 104 PRO A C 1
ATOM 786 O O . PRO A 1 104 ? 6.001 -0.383 -13.281 1.00 91.44 104 PRO A O 1
ATOM 789 N N . ALA A 1 105 ? 7.783 -1.400 -14.144 1.00 91.25 105 ALA A N 1
ATOM 790 C CA . ALA A 1 105 ? 8.309 -0.236 -14.852 1.00 91.25 105 ALA A CA 1
ATOM 791 C C . ALA A 1 105 ? 8.875 -0.624 -16.222 1.00 91.25 105 ALA A C 1
ATOM 793 O O . ALA A 1 105 ? 9.205 -1.783 -16.482 1.00 91.25 105 ALA A O 1
ATOM 794 N N . GLY A 1 106 ? 8.973 0.361 -17.118 1.00 90.62 106 GLY A N 1
ATOM 795 C CA . GLY A 1 106 ? 9.425 0.140 -18.491 1.00 90.62 106 GLY A CA 1
ATOM 796 C C . GLY A 1 106 ? 8.549 -0.892 -19.198 1.00 90.62 106 GLY A C 1
ATOM 797 O O . GLY A 1 106 ? 7.326 -0.771 -19.207 1.00 90.62 106 GLY A O 1
ATOM 798 N N . THR A 1 107 ? 9.162 -1.942 -19.742 1.00 89.00 107 THR A N 1
ATOM 799 C CA . THR A 1 107 ? 8.434 -3.010 -20.446 1.00 89.00 107 THR A CA 1
ATOM 800 C C . THR A 1 107 ? 7.506 -3.810 -19.526 1.00 89.00 107 THR A C 1
ATOM 802 O O . THR A 1 107 ? 6.562 -4.424 -20.012 1.00 89.00 107 THR A O 1
ATOM 805 N N . GLY A 1 108 ? 7.739 -3.801 -18.208 1.00 86.25 108 GLY A N 1
ATOM 806 C CA . GLY A 1 108 ? 6.878 -4.465 -17.229 1.00 86.25 108 GLY A CA 1
ATOM 807 C C . GLY A 1 108 ? 5.593 -3.708 -16.893 1.00 86.25 108 GLY A C 1
ATOM 808 O O . GLY A 1 108 ? 4.775 -4.205 -16.124 1.00 86.25 108 GLY A O 1
ATOM 809 N N . MET A 1 109 ? 5.364 -2.528 -17.479 1.00 88.38 109 MET A N 1
ATOM 810 C CA . MET A 1 109 ? 4.069 -1.862 -17.359 1.00 88.38 109 MET A CA 1
ATOM 811 C C . MET A 1 109 ? 2.971 -2.682 -18.044 1.00 88.38 109 MET A C 1
ATOM 813 O O . MET A 1 109 ? 3.120 -3.115 -19.186 1.00 88.38 109 MET A O 1
ATOM 817 N N . ARG A 1 110 ? 1.805 -2.777 -17.394 1.00 84.62 110 ARG A N 1
ATOM 818 C CA . ARG A 1 110 ? 0.612 -3.466 -17.930 1.00 84.62 110 ARG A CA 1
ATOM 819 C C . ARG A 1 110 ? 0.177 -2.960 -19.311 1.00 84.62 110 ARG A C 1
ATOM 821 O O . ARG A 1 110 ? -0.447 -3.694 -20.060 1.00 84.62 110 ARG A O 1
ATOM 828 N N . ARG A 1 111 ? 0.519 -1.718 -19.671 1.00 86.00 111 ARG A N 1
ATOM 829 C CA . ARG A 1 111 ? 0.254 -1.161 -21.008 1.00 86.00 111 ARG A CA 1
ATOM 830 C C . ARG A 1 111 ? 0.945 -1.957 -22.120 1.00 86.00 111 ARG A C 1
ATOM 832 O O . ARG A 1 111 ? 0.381 -2.082 -23.198 1.00 86.00 111 ARG A O 1
ATOM 839 N N . TYR A 1 112 ? 2.147 -2.468 -21.867 1.00 85.81 112 TYR A N 1
ATOM 840 C CA . TYR A 1 112 ? 2.961 -3.147 -22.875 1.00 85.81 112 TYR A CA 1
ATOM 841 C C . TYR A 1 112 ? 2.830 -4.674 -22.825 1.00 85.81 112 TYR A C 1
ATOM 843 O O . TYR A 1 112 ? 3.359 -5.345 -23.703 1.00 85.81 112 TYR A O 1
ATOM 851 N N . SER A 1 113 ? 2.131 -5.242 -21.833 1.00 82.00 113 SER A N 1
ATOM 852 C CA . SER A 1 113 ? 2.034 -6.701 -21.675 1.00 82.00 113 SER A CA 1
ATOM 853 C C . SER A 1 113 ? 1.256 -7.385 -22.797 1.00 82.00 113 SER A C 1
ATOM 855 O O . SER A 1 113 ? 1.518 -8.545 -23.088 1.00 82.00 113 SER A O 1
ATOM 857 N N . ASN A 1 114 ? 0.316 -6.669 -23.419 1.00 83.00 114 ASN A N 1
ATOM 858 C CA . ASN A 1 114 ? -0.603 -7.220 -24.417 1.00 83.00 114 ASN A CA 1
ATOM 859 C C . ASN A 1 114 ? -0.354 -6.643 -25.818 1.00 83.00 114 ASN A C 1
ATOM 861 O O . ASN A 1 114 ? -1.207 -6.767 -26.694 1.00 83.00 114 ASN A O 1
ATOM 865 N N . ILE A 1 115 ? 0.776 -5.960 -26.024 1.00 84.81 115 ILE A N 1
ATOM 866 C CA . ILE A 1 115 ? 1.134 -5.450 -27.345 1.00 84.81 115 ILE A CA 1
ATOM 867 C C . ILE A 1 115 ? 1.785 -6.590 -28.116 1.00 84.81 115 ILE A C 1
ATOM 869 O O . ILE A 1 115 ? 2.864 -7.058 -27.760 1.00 84.81 115 ILE A O 1
ATOM 873 N N . ILE A 1 116 ? 1.111 -7.016 -29.178 1.00 80.00 116 ILE A N 1
ATOM 874 C CA . ILE A 1 116 ? 1.625 -7.975 -30.149 1.00 80.00 116 ILE A CA 1
ATOM 875 C C . ILE A 1 116 ? 2.074 -7.163 -31.362 1.00 80.00 116 ILE A C 1
ATOM 877 O O . ILE A 1 116 ? 1.323 -6.326 -31.861 1.00 80.00 116 ILE A O 1
ATOM 881 N N . VAL A 1 117 ? 3.311 -7.378 -31.800 1.00 84.06 117 VAL A N 1
ATOM 882 C CA . VAL A 1 117 ? 3.877 -6.739 -32.991 1.00 84.06 117 VAL A CA 1
ATOM 883 C C . VAL A 1 117 ? 4.077 -7.835 -34.031 1.00 84.06 117 VAL A C 1
ATOM 885 O O . VAL A 1 117 ? 4.721 -8.836 -33.730 1.00 84.06 117 VAL A O 1
ATOM 888 N N . GLY A 1 118 ? 3.504 -7.654 -35.218 1.00 84.31 118 GLY A N 1
ATOM 889 C CA . GLY A 1 118 ? 3.608 -8.577 -36.349 1.00 84.31 118 GLY A CA 1
ATOM 890 C C . GLY A 1 118 ? 3.884 -7.821 -37.644 1.00 84.31 118 GLY A C 1
ATOM 891 O O . GLY A 1 118 ? 3.914 -6.584 -37.655 1.00 84.31 118 GLY A O 1
ATOM 892 N N . SER A 1 119 ? 4.109 -8.554 -38.731 1.00 88.00 119 SER A N 1
ATOM 893 C CA . SER A 1 119 ? 4.227 -7.946 -40.056 1.00 88.00 119 SER A CA 1
ATOM 894 C C . SER A 1 119 ? 2.877 -7.387 -40.523 1.00 88.00 119 SER A C 1
ATOM 896 O O . SER A 1 119 ? 1.812 -7.773 -40.037 1.00 88.00 119 SER A O 1
ATOM 898 N N . LYS A 1 120 ? 2.910 -6.440 -41.468 1.00 82.94 120 LYS A N 1
ATOM 899 C CA . LYS A 1 120 ? 1.678 -5.850 -42.012 1.00 82.94 120 LYS A CA 1
ATOM 900 C C . LYS A 1 120 ? 0.820 -6.900 -42.729 1.00 82.94 120 LYS A C 1
ATOM 902 O O . LYS A 1 120 ? -0.394 -6.875 -42.593 1.00 82.94 120 LYS A O 1
ATOM 907 N N . GLU A 1 121 ? 1.469 -7.832 -43.421 1.00 84.06 121 GLU A N 1
ATOM 908 C CA . GLU A 1 121 ? 0.822 -8.935 -44.136 1.00 84.06 121 GLU A CA 1
ATOM 909 C C . GLU A 1 121 ? 0.063 -9.855 -43.163 1.00 84.06 121 GLU A C 1
ATOM 911 O O . GLU A 1 121 ? -1.137 -10.050 -43.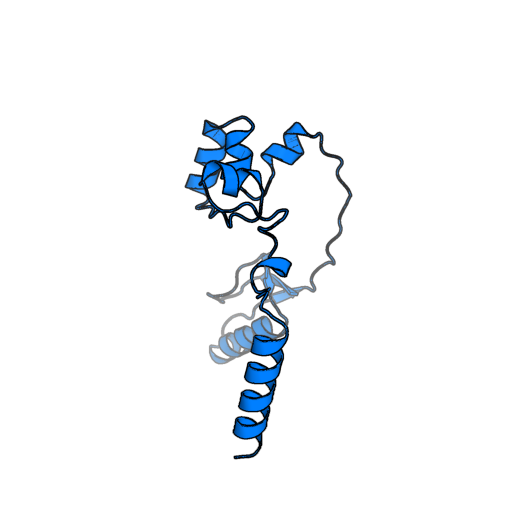328 1.00 84.06 121 GLU A O 1
ATOM 916 N N . GLU A 1 122 ? 0.703 -10.299 -42.073 1.00 81.81 122 GLU A N 1
ATOM 917 C CA . GLU A 1 122 ? 0.053 -11.119 -41.033 1.00 81.81 122 GLU A CA 1
ATOM 918 C C . GLU A 1 122 ? -1.099 -10.382 -40.329 1.00 81.81 122 GLU A C 1
ATOM 920 O O . GLU A 1 122 ? -2.102 -10.991 -39.954 1.00 81.81 122 GLU A O 1
ATOM 925 N N . PHE A 1 123 ? -0.977 -9.065 -40.131 1.00 78.94 123 PHE A N 1
ATOM 926 C CA . PHE A 1 123 ? -2.046 -8.258 -39.542 1.00 78.94 123 PHE A CA 1
ATOM 927 C C . PHE A 1 123 ? -3.267 -8.172 -40.464 1.00 78.94 123 PHE A C 1
ATOM 929 O O . PHE A 1 123 ? -4.398 -8.340 -40.002 1.00 78.94 123 PHE A O 1
ATOM 936 N N . ASP A 1 124 ? -3.042 -7.932 -41.757 1.00 82.00 124 ASP A N 1
ATOM 937 C CA . ASP A 1 124 ? -4.105 -7.831 -42.755 1.00 82.00 124 ASP A CA 1
ATOM 938 C C . ASP A 1 124 ? -4.823 -9.188 -42.927 1.00 82.00 124 ASP A C 1
ATOM 940 O O . ASP A 1 124 ? -6.056 -9.225 -42.947 1.00 82.00 124 ASP A O 1
ATOM 944 N N . GLU A 1 125 ? -4.087 -10.307 -42.923 1.00 82.50 125 GLU A N 1
ATOM 945 C CA . GLU A 1 125 ? -4.650 -11.669 -42.921 1.00 82.50 125 GLU A CA 1
ATOM 946 C C . GLU A 1 125 ? -5.490 -11.956 -41.664 1.00 82.50 125 GLU A C 1
ATOM 948 O O . GLU A 1 125 ? -6.642 -12.390 -41.760 1.00 82.50 125 GLU A O 1
ATOM 953 N N . MET A 1 126 ? -4.963 -11.659 -40.468 1.00 76.00 126 MET A N 1
ATOM 954 C CA . MET A 1 126 ? -5.700 -11.840 -39.209 1.00 76.00 126 MET A CA 1
ATOM 955 C C . MET A 1 126 ? -6.984 -11.000 -39.155 1.00 76.00 126 MET A C 1
ATOM 957 O O . MET A 1 126 ? -7.981 -11.429 -38.567 1.00 76.00 126 MET A O 1
ATOM 961 N N . MET A 1 127 ? -6.982 -9.807 -39.755 1.00 77.00 127 MET A N 1
ATOM 962 C CA . MET A 1 127 ? -8.152 -8.929 -39.810 1.00 77.00 127 MET A CA 1
ATOM 963 C C . MET A 1 127 ? -9.210 -9.411 -40.810 1.00 77.00 127 MET A C 1
ATOM 965 O O . MET A 1 127 ? -10.401 -9.308 -40.503 1.00 77.00 127 MET A O 1
ATOM 969 N N . GLN A 1 128 ? -8.804 -9.979 -41.951 1.00 77.25 128 GLN A N 1
ATOM 970 C CA . GLN A 1 128 ? -9.720 -10.580 -42.929 1.00 77.25 128 GLN A CA 1
ATOM 971 C C . GLN A 1 128 ? -10.434 -11.806 -42.349 1.00 77.25 128 GLN A C 1
ATOM 973 O O . GLN A 1 128 ? -11.665 -11.860 -42.355 1.00 77.25 128 GLN A O 1
ATOM 978 N N . VAL A 1 129 ? -9.688 -12.725 -41.726 1.00 73.69 129 VAL A N 1
ATOM 979 C CA . VAL A 1 129 ? -10.256 -13.919 -41.070 1.00 73.69 129 VAL A CA 1
ATOM 980 C C . VAL A 1 129 ? -11.263 -13.532 -39.980 1.00 73.69 129 VAL A C 1
ATOM 982 O O . VAL A 1 129 ? -12.324 -14.141 -39.839 1.00 73.69 129 VAL A O 1
ATOM 985 N N . LYS A 1 130 ? -10.970 -12.478 -39.209 1.00 72.50 130 LYS A N 1
ATOM 986 C CA . LYS A 1 130 ? -11.857 -11.997 -38.141 1.00 72.50 130 LYS A CA 1
ATOM 987 C C . LYS A 1 130 ? -13.136 -11.338 -38.673 1.00 72.50 130 LYS A C 1
ATOM 989 O O . LYS A 1 130 ? -14.157 -11.376 -37.990 1.00 72.50 130 LYS A O 1
ATOM 994 N N . GLN A 1 131 ? -13.097 -10.737 -39.865 1.00 68.81 131 GLN A N 1
ATOM 995 C CA . GLN A 1 131 ? -14.297 -10.242 -40.541 1.00 68.81 131 GLN A CA 1
ATOM 996 C C . GLN A 1 131 ? -15.167 -11.402 -41.029 1.00 68.81 131 GLN A C 1
ATOM 998 O O . GLN A 1 131 ? -16.352 -11.414 -40.717 1.00 68.81 131 GLN A O 1
ATOM 1003 N N . GLU A 1 132 ? -14.600 -12.401 -41.704 1.00 63.84 132 GLU A N 1
ATOM 1004 C CA . GLU A 1 132 ? -15.356 -13.557 -42.214 1.00 63.84 132 GLU A CA 1
ATOM 1005 C C . GLU A 1 132 ? -16.049 -14.368 -41.106 1.00 63.84 132 GLU A C 1
ATOM 1007 O O . GLU A 1 132 ? -17.171 -14.841 -41.286 1.00 63.84 132 GLU A O 1
ATOM 1012 N N . LEU A 1 133 ? -15.425 -14.475 -39.929 1.00 63.41 133 LEU A N 1
ATOM 1013 C CA . LEU A 1 133 ? -16.014 -15.123 -3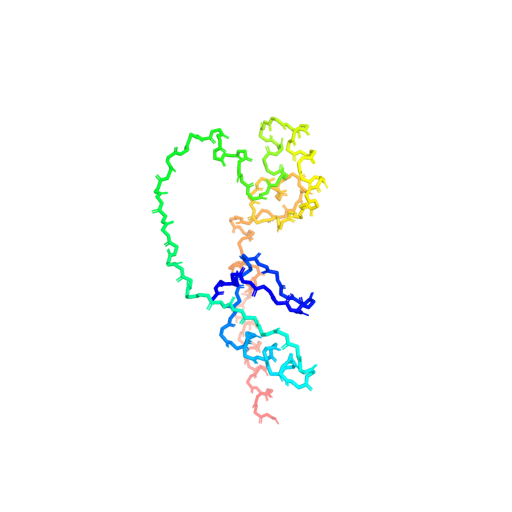8.751 1.00 63.41 133 LEU A CA 1
ATOM 1014 C C . LEU A 1 133 ? -17.164 -14.331 -38.113 1.00 63.41 133 LEU A C 1
ATOM 1016 O O . LEU A 1 133 ? -18.024 -14.935 -37.488 1.00 63.41 133 LEU A O 1
ATOM 1020 N N . ASN A 1 134 ? -17.186 -13.002 -38.243 1.00 64.12 134 ASN A N 1
ATOM 1021 C CA . ASN A 1 134 ? -18.252 -12.158 -37.686 1.00 64.12 134 ASN A CA 1
ATOM 1022 C C . ASN A 1 134 ? -19.480 -12.047 -38.606 1.00 64.12 134 ASN A C 1
ATOM 1024 O O . ASN A 1 134 ? -20.508 -11.523 -38.177 1.00 64.12 134 ASN A O 1
ATOM 1028 N N . TYR A 1 135 ? -19.361 -12.475 -39.865 1.00 58.81 135 TYR A N 1
ATOM 1029 C CA . TYR A 1 135 ? -20.453 -12.486 -40.844 1.00 58.81 135 TYR A CA 1
ATOM 1030 C C . TYR A 1 135 ? -21.146 -13.856 -40.979 1.00 58.81 135 TYR A C 1
ATOM 1032 O O . TYR A 1 135 ? -22.142 -13.942 -41.698 1.00 58.81 135 TYR A O 1
ATOM 1040 N N . ASN A 1 136 ? -20.661 -14.889 -40.281 1.00 47.72 136 ASN A N 1
ATOM 1041 C CA . ASN A 1 136 ? -21.328 -16.188 -40.109 1.00 47.72 136 ASN A CA 1
ATOM 1042 C C . ASN A 1 136 ? -21.935 -16.309 -38.707 1.00 47.72 136 ASN A C 1
ATOM 1044 O O . ASN A 1 136 ? -22.931 -17.052 -38.573 1.00 47.72 136 ASN A O 1
#